Protein AF-A0A3D0N5T0-F1 (afdb_monomer_lite)

Radius of gyration: 16.28 Å; chains: 1; bounding box: 36×40×40 Å

Secondary structure (DSSP, 8-state):
-EEEEEEE--BTTHHHHHHHHHHHHHHH---SEEEEEES-SS-HHHHHHHS-GGGB-HHHHHHHHHTTTTTTT-TT-SS-HHHHHHHHHHHHHHHHTT-SSS-EEESS--HHHHHHHHHHHS--TTT---TT-TT--TT----SS--PPTT-GGGG----

Foldseek 3Di:
DAEEDPAQAQFVVSLVVLLVVLCVDLVVDDHLAYEYAYDWQDALVVVCVVDPLNRHDPVQNVQLVVCRVVCVVPGSDSHDDVVVLVVVVSNLVSNCVRPQQRQYYYPRDDQVSQVVCCVSRVHGPAWGQDPPDPQRDRNDSTRNHDPDPPPCPVVPPDPD

pLDDT: mean 90.82, std 11.99, range [37.84, 98.75]

Sequence (160 aa):
MRVKFKPIVPVRGWQDEAREMISAVMTQARPETIGLCFVAWMLAWELERIIAPEMLDPRFLQGMREAAEEMRGFRPGPFPHDLRAEVYDFYLQEIRRYDREVPVFLCTESRAMWSEFAPRLGFGPRDYPCGCGPQCPPGTRLVPQPLVPEGCDNLFAAEV

Structure (mmCIF, N/CA/C/O backbone):
data_AF-A0A3D0N5T0-F1
#
_entry.id   AF-A0A3D0N5T0-F1
#
loop_
_atom_site.group_PDB
_atom_site.id
_atom_site.type_symbol
_atom_site.label_atom_id
_atom_site.label_alt_id
_atom_site.label_comp_id
_atom_site.label_asym_id
_atom_site.label_entity_id
_atom_site.label_seq_id
_atom_site.pdbx_PDB_ins_code
_atom_site.Cartn_x
_atom_site.Cartn_y
_atom_site.Cartn_z
_atom_site.occupancy
_atom_site.B_iso_or_equiv
_atom_site.auth_seq_id
_atom_site.auth_comp_id
_atom_site.auth_asym_id
_atom_site.auth_atom_id
_atom_site.pdbx_PDB_model_num
ATOM 1 N N . MET A 1 1 ? -8.274 -7.772 17.035 1.00 86.88 1 MET A N 1
ATOM 2 C CA . MET A 1 1 ? -7.337 -8.524 16.148 1.00 86.88 1 MET A CA 1
ATOM 3 C C . MET A 1 1 ? -6.798 -7.590 15.076 1.00 86.88 1 MET A C 1
ATOM 5 O O . MET A 1 1 ? -7.564 -6.772 14.588 1.00 86.88 1 MET A O 1
ATOM 9 N N . ARG A 1 2 ? -5.528 -7.711 14.672 1.00 91.12 2 ARG A N 1
ATOM 10 C CA . ARG A 1 2 ? -4.943 -6.926 13.568 1.00 91.12 2 ARG A CA 1
ATOM 11 C C . ARG A 1 2 ? -4.609 -7.830 12.399 1.00 91.12 2 ARG A C 1
ATOM 13 O O . ARG A 1 2 ? -4.037 -8.895 12.610 1.00 91.12 2 ARG A O 1
ATOM 20 N N . VAL A 1 3 ? -4.951 -7.395 11.194 1.00 93.56 3 VAL A N 1
ATOM 21 C CA . VAL A 1 3 ? -4.753 -8.177 9.970 1.00 93.56 3 VAL A CA 1
ATOM 22 C C . VAL A 1 3 ? -3.806 -7.443 9.047 1.00 93.56 3 VAL A C 1
ATOM 24 O O . VAL A 1 3 ? -3.738 -6.214 9.041 1.00 93.56 3 VAL A O 1
ATOM 27 N N . LYS A 1 4 ? -3.061 -8.202 8.251 1.00 95.38 4 LYS A N 1
ATOM 28 C CA . LYS A 1 4 ? -2.243 -7.644 7.191 1.00 95.38 4 LYS A CA 1
ATOM 29 C C . LYS A 1 4 ? -2.307 -8.526 5.955 1.00 95.38 4 LYS A C 1
ATOM 31 O O . LYS A 1 4 ? -1.943 -9.694 6.026 1.00 95.38 4 LYS A O 1
ATOM 36 N N . PHE A 1 5 ? -2.698 -7.942 4.830 1.00 97.31 5 PHE A N 1
ATOM 37 C CA . PHE A 1 5 ? -2.548 -8.557 3.517 1.00 97.31 5 PHE A CA 1
ATOM 38 C C . PHE A 1 5 ? -1.118 -8.272 3.041 1.00 97.31 5 PHE A C 1
ATOM 40 O O . PHE A 1 5 ? -0.786 -7.142 2.671 1.00 97.31 5 PHE A O 1
ATOM 47 N N . LYS A 1 6 ? -0.230 -9.266 3.191 1.00 95.31 6 LYS A N 1
ATOM 48 C CA . LYS A 1 6 ? 1.198 -9.148 2.868 1.00 95.31 6 LYS A CA 1
ATOM 49 C C . LYS A 1 6 ? 1.825 -10.503 2.481 1.00 95.31 6 LYS A C 1
ATOM 51 O O . LYS A 1 6 ? 1.719 -11.430 3.279 1.00 95.31 6 LYS A O 1
ATOM 56 N N . PRO A 1 7 ? 2.634 -10.554 1.405 1.00 95.12 7 PRO A N 1
ATOM 57 C CA . PRO A 1 7 ? 2.664 -9.582 0.312 1.00 95.12 7 PRO A CA 1
ATOM 58 C C . PRO A 1 7 ? 1.414 -9.740 -0.564 1.00 95.12 7 PRO A C 1
ATOM 60 O O . PRO A 1 7 ? 0.960 -10.855 -0.795 1.00 95.12 7 PRO A O 1
ATOM 63 N N . ILE A 1 8 ? 0.867 -8.634 -1.059 1.00 98.12 8 ILE A N 1
ATOM 64 C CA . ILE A 1 8 ? -0.091 -8.669 -2.165 1.00 98.12 8 ILE A CA 1
ATOM 65 C C . ILE A 1 8 ? 0.726 -8.806 -3.453 1.00 98.12 8 ILE A C 1
ATOM 67 O O . ILE A 1 8 ? 1.628 -8.003 -3.698 1.00 98.12 8 ILE A O 1
ATOM 71 N N . VAL A 1 9 ? 0.429 -9.834 -4.244 1.00 97.19 9 VAL A N 1
ATOM 72 C CA . VAL A 1 9 ? 1.101 -10.134 -5.512 1.00 97.19 9 VAL A CA 1
ATOM 73 C C . VAL A 1 9 ? 0.044 -10.130 -6.617 1.00 97.19 9 VAL A C 1
ATOM 75 O O . VAL A 1 9 ? -0.976 -10.798 -6.456 1.00 97.19 9 VAL A O 1
ATOM 78 N N . PRO A 1 10 ? 0.254 -9.414 -7.735 1.00 96.94 10 PRO A N 1
ATOM 79 C CA . PRO A 1 10 ? -0.727 -9.324 -8.810 1.00 96.94 10 PRO A CA 1
ATOM 80 C C . PRO A 1 10 ? -0.646 -10.562 -9.716 1.00 96.94 10 PRO A C 1
ATOM 82 O O . PRO A 1 10 ? -0.163 -10.501 -10.847 1.00 96.94 10 PRO A O 1
ATOM 85 N N . VAL A 1 11 ? -1.064 -11.716 -9.198 1.00 97.44 11 VAL A N 1
ATOM 86 C CA . VAL A 1 11 ? -1.227 -12.942 -9.992 1.00 97.44 11 VAL A CA 1
ATOM 87 C C . VAL A 1 11 ? -2.429 -12.828 -10.933 1.00 97.44 11 VAL A C 1
ATOM 89 O O . VAL A 1 11 ? -3.257 -11.925 -10.809 1.00 97.44 11 VAL A O 1
ATOM 92 N N . ARG A 1 12 ? -2.555 -13.732 -11.904 1.00 98.06 12 ARG A N 1
ATOM 93 C CA . ARG A 1 12 ? -3.762 -13.795 -12.740 1.00 98.06 12 ARG A CA 1
ATOM 94 C C . ARG A 1 12 ? -5.002 -13.977 -11.869 1.00 98.06 12 ARG A C 1
ATOM 96 O O . ARG A 1 12 ? -5.040 -14.882 -11.048 1.00 98.06 12 ARG A O 1
ATOM 103 N N . GLY A 1 13 ? -6.018 -13.143 -12.084 1.00 97.69 13 GLY A N 1
ATOM 104 C CA . GLY A 1 13 ? -7.255 -13.206 -11.300 1.00 97.69 13 GLY A CA 1
ATOM 105 C C . GLY A 1 13 ? -7.112 -12.695 -9.863 1.00 97.69 13 GLY A C 1
ATOM 106 O O . GLY A 1 13 ? -7.990 -12.960 -9.046 1.00 97.69 13 GLY A O 1
ATOM 107 N N . TRP A 1 14 ? -6.051 -11.940 -9.544 1.00 98.06 14 TRP A N 1
ATOM 108 C CA . TRP A 1 14 ? -5.811 -11.412 -8.194 1.00 98.06 14 TRP A CA 1
ATOM 109 C C . TRP A 1 14 ? -7.003 -10.642 -7.615 1.00 98.06 14 TRP A C 1
ATOM 111 O O . TRP A 1 14 ? -7.167 -10.612 -6.400 1.00 98.06 14 TRP A O 1
ATOM 121 N N . GLN A 1 15 ? -7.843 -10.019 -8.449 1.00 98.50 15 GLN A N 1
ATOM 122 C CA . GLN A 1 15 ? -9.041 -9.319 -7.987 1.00 98.50 15 GLN A CA 1
ATOM 123 C C . GLN A 1 15 ? -10.048 -10.275 -7.341 1.00 98.50 15 GLN A C 1
ATOM 125 O O . GLN A 1 15 ? -10.656 -9.925 -6.330 1.00 98.50 15 GLN A O 1
ATOM 130 N N . ASP A 1 16 ? -10.235 -11.466 -7.911 1.00 98.44 16 ASP A N 1
ATOM 131 C CA . ASP A 1 16 ? -11.163 -12.465 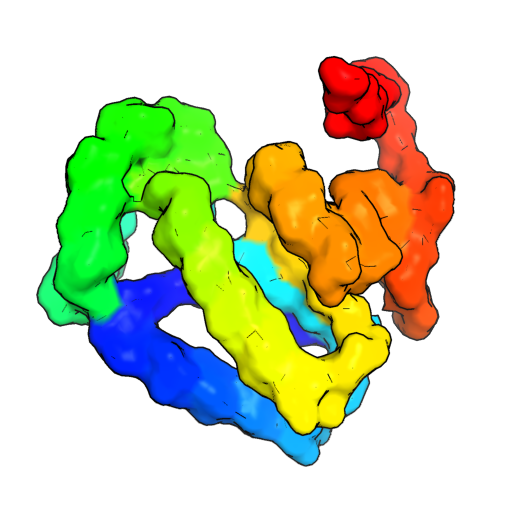-7.381 1.00 98.44 16 ASP A CA 1
ATOM 132 C C . ASP A 1 16 ? -10.603 -13.076 -6.094 1.00 98.44 16 ASP A C 1
ATOM 134 O O . ASP A 1 16 ? -11.297 -13.081 -5.077 1.00 98.44 16 ASP A O 1
ATOM 138 N N . GLU A 1 17 ? -9.313 -13.430 -6.078 1.00 97.25 17 GLU A N 1
ATOM 139 C CA . GLU A 1 17 ? -8.632 -13.881 -4.854 1.00 97.25 17 GLU A CA 1
ATOM 140 C C . GLU A 1 17 ? -8.695 -12.820 -3.744 1.00 97.25 17 GLU A C 1
ATOM 142 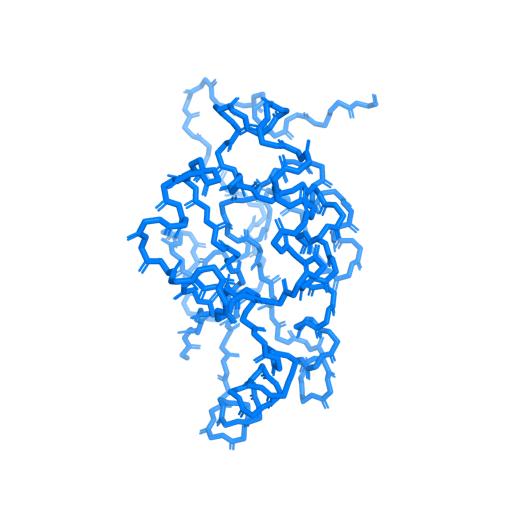O O . GLU A 1 17 ? -8.962 -13.129 -2.582 1.00 97.25 17 GLU A O 1
ATOM 147 N N . ALA A 1 18 ? -8.492 -11.545 -4.086 1.00 98.31 18 ALA A N 1
ATOM 148 C CA . ALA A 1 18 ? -8.587 -10.440 -3.142 1.00 98.31 18 ALA A CA 1
ATOM 149 C C . ALA A 1 18 ? -10.004 -10.299 -2.573 1.00 98.31 18 ALA A C 1
ATOM 151 O O . ALA A 1 18 ? -10.151 -10.166 -1.357 1.00 98.31 18 ALA A O 1
ATOM 152 N N . ARG A 1 19 ? -11.048 -10.371 -3.411 1.00 98.69 19 ARG A N 1
ATOM 153 C CA . ARG A 1 19 ? -12.448 -10.338 -2.951 1.00 98.69 19 ARG A CA 1
ATOM 154 C C . ARG A 1 19 ? -12.753 -11.486 -2.003 1.00 98.69 19 ARG A C 1
ATOM 156 O O . ARG A 1 19 ? -13.357 -11.255 -0.956 1.00 98.69 19 ARG A O 1
ATOM 163 N N . GLU A 1 20 ? -12.329 -12.698 -2.345 1.00 98.19 20 GLU A N 1
ATOM 164 C CA . GLU A 1 20 ? -12.542 -13.885 -1.519 1.00 98.19 20 GLU A CA 1
ATOM 165 C C . GLU A 1 20 ? -11.808 -13.779 -0.179 1.00 98.19 20 GLU A C 1
ATOM 167 O O . GLU A 1 20 ? -12.423 -13.954 0.875 1.00 98.19 20 GLU A O 1
ATOM 172 N N . MET A 1 21 ? -10.525 -13.407 -0.191 1.00 97.56 21 MET A N 1
ATOM 173 C CA . MET A 1 21 ? -9.732 -13.226 1.028 1.00 97.56 21 MET A CA 1
ATOM 174 C C . MET A 1 21 ? -10.301 -12.129 1.934 1.00 97.56 21 MET A C 1
ATOM 176 O O . MET A 1 21 ? -10.423 -12.328 3.145 1.00 97.56 21 MET A O 1
ATOM 180 N N . ILE A 1 22 ? -10.658 -10.970 1.370 1.00 98.38 22 ILE A N 1
ATOM 181 C CA . ILE A 1 22 ? -11.247 -9.862 2.131 1.00 98.38 22 ILE A CA 1
ATOM 182 C C . ILE A 1 22 ? -12.595 -10.293 2.706 1.00 98.38 22 ILE A C 1
ATOM 184 O O . ILE A 1 22 ? -12.823 -10.106 3.899 1.00 98.38 22 ILE A O 1
ATOM 188 N N . SER A 1 23 ? -13.459 -10.925 1.907 1.00 98.31 23 SER A N 1
ATOM 189 C CA . SER A 1 23 ? -14.743 -11.455 2.376 1.00 98.31 23 SER A CA 1
ATOM 190 C C . SER A 1 23 ? -14.560 -12.424 3.545 1.00 98.31 23 SER A C 1
ATOM 192 O O . SER A 1 23 ? -15.182 -12.252 4.595 1.00 98.31 23 SER A O 1
ATOM 194 N N . ALA A 1 24 ? -13.648 -13.391 3.426 1.00 97.19 24 ALA A N 1
ATOM 195 C CA . ALA A 1 24 ? -13.384 -14.371 4.476 1.00 97.19 24 ALA A CA 1
ATOM 196 C C . ALA A 1 24 ? -12.938 -13.709 5.791 1.00 97.19 24 ALA A C 1
ATOM 198 O O . ALA A 1 24 ? -13.465 -14.031 6.855 1.00 97.19 24 ALA A O 1
ATOM 199 N N . VAL A 1 25 ? -12.020 -12.738 5.730 1.00 97.38 25 VAL A N 1
ATOM 200 C CA . VAL A 1 25 ? -11.560 -12.007 6.922 1.00 97.38 25 VAL A CA 1
ATOM 201 C C . VAL A 1 25 ? -12.685 -11.169 7.530 1.00 97.38 25 VAL A C 1
ATOM 203 O O . VAL A 1 25 ? -12.908 -11.225 8.740 1.00 97.38 25 VAL A O 1
ATOM 206 N N . MET A 1 26 ? -13.387 -10.388 6.708 1.00 97.31 26 MET A N 1
ATOM 207 C CA . MET A 1 26 ? -14.360 -9.396 7.174 1.00 97.31 26 MET A CA 1
ATOM 208 C C . MET A 1 26 ? -15.677 -10.020 7.653 1.00 97.31 26 MET A C 1
ATOM 210 O O . MET A 1 26 ? -16.392 -9.407 8.442 1.00 97.31 26 MET A O 1
ATOM 214 N N . THR A 1 27 ? -16.004 -11.236 7.207 1.00 96.56 27 THR A N 1
ATOM 215 C 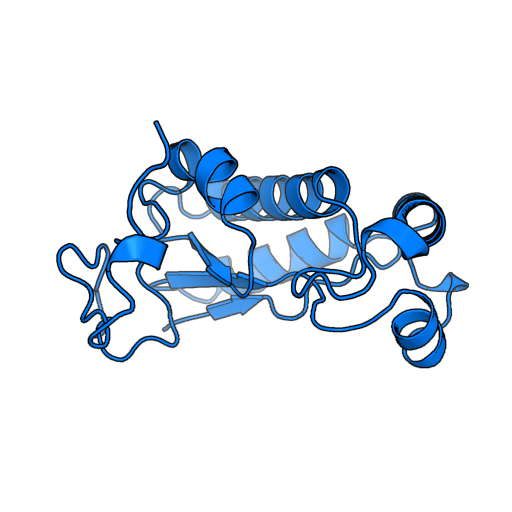CA . THR A 1 27 ? -17.200 -11.968 7.660 1.00 96.56 27 THR A CA 1
ATOM 216 C C . THR A 1 27 ? -16.955 -12.786 8.926 1.00 96.56 27 THR A C 1
ATOM 218 O O . THR A 1 27 ? -17.888 -13.002 9.698 1.00 96.56 27 THR A O 1
ATOM 221 N N . GLN A 1 28 ? -15.716 -13.219 9.172 1.00 95.50 28 GLN A N 1
ATOM 222 C CA . GLN A 1 28 ? -15.378 -14.057 10.328 1.00 95.50 28 GLN A CA 1
ATOM 223 C C . GLN A 1 28 ? -14.805 -13.268 11.505 1.00 95.50 28 GLN A C 1
ATOM 225 O O . GLN A 1 28 ? -14.809 -13.753 12.637 1.00 95.50 28 GLN A O 1
ATOM 230 N N . ALA A 1 29 ? -14.310 -12.055 11.265 1.00 93.75 29 ALA A N 1
ATOM 231 C CA . ALA A 1 29 ? -13.694 -11.248 12.299 1.00 93.75 29 ALA A CA 1
ATOM 232 C C . ALA A 1 29 ? -14.011 -9.758 12.158 1.00 93.75 29 ALA A C 1
ATOM 234 O O . ALA A 1 29 ? -14.490 -9.285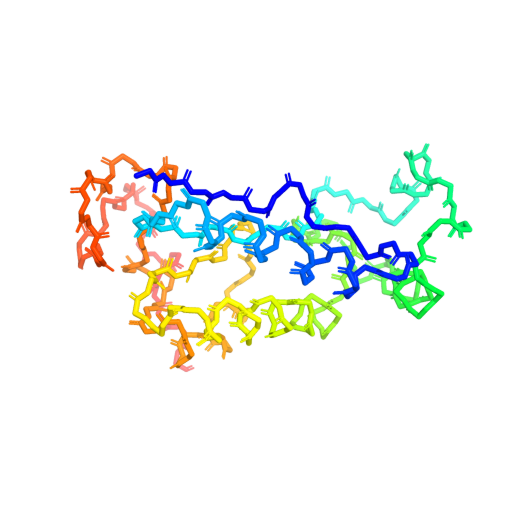 11.134 1.00 93.75 29 ALA A O 1
ATOM 235 N N . ARG A 1 30 ? -13.697 -9.001 13.214 1.00 92.75 30 ARG A N 1
ATOM 236 C CA . ARG A 1 30 ? -13.729 -7.533 13.222 1.00 92.75 30 ARG A CA 1
ATOM 237 C C . ARG A 1 30 ? -12.311 -7.008 13.445 1.00 92.75 30 ARG A C 1
ATOM 239 O O . ARG A 1 30 ? -11.883 -6.909 14.602 1.00 92.75 30 ARG A O 1
ATOM 246 N N . PRO A 1 31 ? -11.529 -6.775 12.375 1.00 94.06 31 PRO A N 1
ATOM 247 C CA . PRO A 1 31 ? -10.178 -6.255 12.512 1.00 94.06 31 PRO A CA 1
ATOM 248 C C . PRO A 1 31 ? -10.189 -4.865 13.158 1.00 94.06 31 PRO A C 1
ATOM 250 O O . PRO A 1 31 ? -10.981 -4.006 12.797 1.00 94.06 31 PRO A O 1
ATOM 253 N N . GLU A 1 32 ? -9.280 -4.633 14.100 1.00 92.44 32 GLU A N 1
ATOM 254 C CA . GLU A 1 32 ? -9.029 -3.302 14.663 1.00 92.44 32 GLU A CA 1
ATOM 255 C C . GLU A 1 32 ? -8.248 -2.425 13.691 1.00 92.44 32 GLU A C 1
ATOM 257 O O . GLU A 1 32 ? -8.425 -1.216 13.684 1.00 92.44 32 GLU A O 1
ATOM 262 N N . THR A 1 33 ? -7.361 -3.034 12.901 1.00 92.75 33 THR A N 1
ATOM 263 C CA . THR A 1 33 ? -6.601 -2.387 11.832 1.00 92.75 33 THR A CA 1
ATOM 264 C C . THR A 1 33 ? -6.308 -3.400 10.730 1.00 92.75 33 THR A C 1
ATOM 266 O O . THR A 1 33 ? -6.153 -4.602 10.994 1.00 92.75 33 THR A O 1
ATOM 269 N N . ILE A 1 34 ? -6.212 -2.909 9.495 1.00 95.75 34 ILE A N 1
ATOM 270 C CA . ILE A 1 34 ? -5.834 -3.694 8.320 1.00 95.75 34 ILE A CA 1
ATOM 271 C C . ILE A 1 34 ? -4.617 -3.046 7.662 1.00 95.75 34 ILE A C 1
ATOM 273 O O . ILE A 1 34 ? -4.640 -1.882 7.276 1.00 95.75 34 ILE A O 1
ATOM 277 N N . GLY A 1 35 ? -3.532 -3.800 7.529 1.00 96.00 35 GLY A N 1
ATOM 278 C CA . GLY A 1 35 ? -2.362 -3.370 6.771 1.00 96.00 35 GLY A CA 1
ATOM 279 C C . GLY A 1 35 ? -2.384 -3.904 5.346 1.00 96.00 35 GLY A C 1
ATOM 280 O O . GLY A 1 35 ? -2.609 -5.096 5.144 1.00 96.00 35 GLY A O 1
ATOM 281 N N . LEU A 1 36 ? -2.068 -3.054 4.377 1.00 97.81 36 LEU A N 1
ATOM 282 C CA . LEU A 1 36 ? -1.843 -3.446 2.988 1.00 97.81 36 LEU A CA 1
ATOM 283 C C . LEU A 1 36 ? -0.356 -3.320 2.664 1.00 97.81 36 LEU A C 1
ATOM 285 O O . LEU A 1 36 ? 0.277 -2.312 2.972 1.00 97.81 36 LEU A O 1
ATOM 289 N N . CYS A 1 37 ? 0.231 -4.354 2.075 1.00 97.38 37 CYS A N 1
ATOM 290 C CA . CYS A 1 37 ? 1.626 -4.340 1.650 1.00 97.38 37 CYS A CA 1
ATOM 291 C C . CYS A 1 37 ? 1.721 -5.020 0.296 1.00 97.38 37 CYS A C 1
ATOM 293 O O . CYS A 1 37 ? 1.626 -6.246 0.226 1.00 97.38 37 CYS A O 1
ATOM 295 N N . PHE A 1 38 ? 1.932 -4.239 -0.756 1.00 98.06 38 PHE A N 1
ATOM 296 C CA . PHE A 1 38 ? 2.287 -4.806 -2.040 1.00 98.06 38 PHE A CA 1
ATOM 297 C C . PHE A 1 38 ? 3.671 -5.453 -1.959 1.00 98.06 38 PHE A C 1
ATOM 299 O O . PHE A 1 38 ? 4.451 -5.175 -1.038 1.00 98.06 38 PHE A O 1
ATOM 306 N N . VAL A 1 39 ? 3.941 -6.390 -2.862 1.00 97.38 39 VAL A N 1
ATOM 307 C CA . VAL A 1 39 ? 5.268 -6.991 -2.991 1.00 97.38 39 VAL A CA 1
ATOM 308 C C . VAL A 1 39 ? 6.321 -5.889 -3.156 1.00 97.38 39 VAL A C 1
ATOM 310 O O . VAL A 1 39 ? 6.148 -4.967 -3.948 1.00 97.38 39 VAL A O 1
ATOM 313 N N . ALA A 1 40 ? 7.371 -5.966 -2.339 1.00 96.75 40 ALA A N 1
ATOM 314 C CA . ALA A 1 40 ? 8.358 -4.908 -2.150 1.00 96.75 40 ALA A CA 1
ATOM 315 C C . ALA A 1 40 ? 9.766 -5.500 -1.945 1.00 96.75 40 ALA A C 1
ATOM 317 O O . ALA A 1 40 ? 9.896 -6.699 -1.680 1.00 96.75 40 ALA A O 1
ATOM 318 N N . TRP A 1 41 ? 10.795 -4.645 -1.955 1.00 95.19 41 TRP A N 1
ATOM 319 C CA . TRP A 1 41 ? 12.200 -4.976 -1.651 1.00 95.19 41 TRP A CA 1
ATOM 320 C C . TRP A 1 41 ? 12.892 -5.928 -2.626 1.00 95.19 41 TRP A C 1
ATOM 322 O O . TRP A 1 41 ? 13.765 -6.694 -2.221 1.00 95.19 41 TRP A O 1
ATOM 332 N N . MET A 1 42 ? 12.527 -5.875 -3.899 1.00 95.81 42 MET A N 1
ATOM 333 C CA . MET A 1 42 ? 13.187 -6.681 -4.918 1.00 95.81 42 MET A CA 1
ATOM 334 C C . MET A 1 42 ? 13.154 -5.998 -6.279 1.00 95.81 42 MET A C 1
ATOM 336 O O . MET A 1 42 ? 12.352 -5.097 -6.526 1.00 95.81 42 MET A O 1
ATOM 340 N N . LEU A 1 43 ? 14.041 -6.441 -7.157 1.00 97.38 43 LEU A N 1
ATOM 341 C CA . LEU A 1 43 ? 14.090 -6.085 -8.565 1.00 97.38 43 LEU A CA 1
ATOM 342 C C . LEU A 1 43 ? 13.134 -6.972 -9.372 1.00 97.38 43 LEU A C 1
ATOM 344 O O . LEU A 1 43 ? 12.792 -8.083 -8.965 1.00 97.38 43 LEU A O 1
ATOM 348 N N . ALA A 1 44 ? 12.744 -6.508 -10.561 1.00 97.25 44 ALA A N 1
ATOM 349 C CA . ALA A 1 44 ? 11.851 -7.250 -11.455 1.00 97.25 44 ALA A CA 1
ATOM 350 C C . ALA A 1 44 ? 12.353 -8.681 -11.739 1.00 97.25 44 ALA A C 1
ATOM 352 O O . ALA A 1 44 ? 11.610 -9.649 -11.596 1.00 97.25 44 ALA A O 1
ATOM 353 N N . TRP A 1 45 ? 13.646 -8.829 -12.052 1.00 96.81 45 TRP A N 1
ATOM 354 C CA . TRP A 1 45 ? 14.247 -10.137 -12.334 1.00 96.81 45 TRP A CA 1
ATOM 355 C C . TRP A 1 45 ? 14.288 -11.060 -11.108 1.00 96.81 45 TRP A C 1
ATOM 357 O O . TRP A 1 45 ? 14.278 -12.279 -11.267 1.00 96.81 45 TRP A O 1
ATOM 367 N N . GLU A 1 46 ? 14.345 -10.510 -9.891 1.00 97.69 46 GLU A N 1
ATOM 368 C CA . GLU A 1 46 ? 14.297 -11.309 -8.662 1.00 97.69 46 GLU A CA 1
ATOM 369 C C . GLU A 1 46 ? 12.900 -11.895 -8.478 1.00 97.69 46 GLU A C 1
ATOM 371 O O . GLU A 1 46 ? 12.778 -13.089 -8.203 1.00 97.69 46 GLU A O 1
ATOM 376 N N . LEU A 1 47 ? 11.851 -11.096 -8.713 1.00 97.25 47 LEU A N 1
ATOM 377 C CA . LEU A 1 47 ? 10.475 -11.585 -8.651 1.00 97.25 47 LEU A CA 1
ATOM 378 C C . LEU A 1 47 ? 10.227 -12.696 -9.679 1.00 97.25 47 LEU A C 1
ATOM 380 O O . LEU A 1 47 ? 9.672 -13.729 -9.316 1.00 97.25 47 LEU A O 1
ATOM 384 N N . GLU A 1 48 ? 10.698 -12.538 -10.920 1.00 96.69 48 GLU A N 1
ATOM 385 C CA . GLU A 1 48 ? 10.557 -13.553 -11.983 1.00 96.69 48 GLU A CA 1
ATOM 386 C C . GLU A 1 48 ? 11.310 -14.866 -11.698 1.00 96.69 48 GLU A C 1
ATOM 388 O O . GLU A 1 48 ? 11.014 -15.900 -12.296 1.00 96.69 48 GLU A O 1
ATOM 393 N N . ARG A 1 49 ? 12.277 -14.860 -10.770 1.00 97.31 49 ARG A N 1
ATOM 394 C CA . ARG A 1 49 ? 12.940 -16.084 -10.287 1.00 97.31 49 ARG A CA 1
ATOM 395 C C . ARG A 1 49 ? 12.186 -16.770 -9.152 1.00 97.31 49 ARG A C 1
ATOM 397 O O . ARG A 1 49 ? 12.425 -17.951 -8.912 1.00 97.31 49 ARG A O 1
ATOM 404 N N . ILE A 1 50 ? 11.341 -16.034 -8.434 1.00 96.81 50 ILE A N 1
ATOM 405 C CA . ILE A 1 50 ? 10.543 -16.541 -7.310 1.00 96.81 50 ILE A CA 1
ATOM 406 C C . ILE A 1 50 ? 9.186 -17.037 -7.813 1.00 96.81 50 ILE A C 1
ATOM 408 O O . ILE A 1 50 ? 8.709 -18.081 -7.376 1.00 96.81 50 ILE A O 1
ATOM 412 N N . ILE A 1 51 ? 8.569 -16.289 -8.728 1.00 95.38 51 ILE A N 1
ATOM 413 C CA . ILE A 1 51 ? 7.246 -16.561 -9.283 1.00 95.38 51 ILE A CA 1
ATOM 414 C C . ILE A 1 51 ? 7.387 -16.713 -10.789 1.00 95.38 51 ILE A C 1
ATOM 416 O O . ILE A 1 51 ? 7.893 -15.815 -11.462 1.00 95.38 51 ILE A O 1
ATOM 420 N N . ALA A 1 52 ? 6.907 -17.842 -11.310 1.00 96.88 52 ALA A N 1
ATOM 421 C CA . ALA A 1 52 ? 6.886 -18.096 -12.742 1.00 96.88 52 ALA A CA 1
ATOM 422 C C . ALA A 1 52 ? 6.141 -16.946 -13.457 1.00 96.88 52 ALA A C 1
ATOM 424 O O . ALA A 1 52 ? 5.006 -16.646 -13.066 1.00 96.88 52 ALA A O 1
ATOM 425 N N . PRO A 1 53 ? 6.741 -16.269 -14.456 1.00 97.25 53 PRO A N 1
ATOM 426 C CA . PRO A 1 53 ? 6.150 -15.076 -15.066 1.00 97.25 53 PRO A CA 1
ATOM 427 C C . PRO A 1 53 ? 4.723 -15.289 -15.584 1.00 97.25 53 PRO A C 1
ATOM 429 O O . PRO A 1 53 ? 3.890 -14.391 -15.512 1.00 97.25 53 PRO A O 1
ATOM 432 N N . GLU A 1 54 ? 4.408 -16.491 -16.062 1.00 96.75 54 GLU A N 1
ATOM 433 C CA . GLU A 1 54 ? 3.082 -16.872 -16.531 1.00 96.75 54 GLU A CA 1
ATOM 434 C C . GLU A 1 54 ? 2.004 -16.863 -15.442 1.00 96.75 54 GLU A C 1
ATOM 436 O O . GLU A 1 54 ? 0.832 -16.797 -15.796 1.00 96.75 54 GLU A O 1
ATOM 441 N N . MET A 1 55 ? 2.361 -16.886 -14.156 1.00 97.75 55 MET A N 1
ATOM 442 C CA . MET A 1 55 ? 1.414 -16.772 -13.040 1.00 97.75 55 MET A CA 1
ATOM 443 C C . MET A 1 55 ? 1.020 -15.322 -12.750 1.00 97.75 55 MET A C 1
ATOM 445 O O . MET A 1 55 ? -0.040 -15.085 -12.172 1.00 97.75 55 MET A O 1
ATOM 449 N N . LEU A 1 56 ? 1.852 -14.352 -13.137 1.00 98.31 56 LEU A N 1
ATOM 450 C CA . LEU A 1 56 ? 1.566 -12.934 -12.942 1.00 98.31 56 LEU A CA 1
ATOM 451 C C . LEU A 1 56 ? 0.509 -12.449 -13.940 1.00 98.31 56 LEU A C 1
ATOM 453 O O . LEU A 1 56 ? 0.408 -12.940 -15.070 1.00 98.31 56 LEU A O 1
ATOM 457 N N . ASP A 1 57 ? -0.286 -11.465 -13.523 1.00 98.50 57 ASP A N 1
ATOM 458 C CA . ASP A 1 57 ? -1.179 -10.758 -14.432 1.00 98.50 57 ASP A CA 1
ATOM 459 C C . ASP A 1 57 ? -0.348 -10.126 -15.571 1.00 98.50 57 ASP A C 1
ATOM 461 O O . ASP A 1 57 ? 0.640 -9.435 -15.292 1.00 98.50 57 ASP A O 1
ATOM 465 N N . PRO A 1 58 ? -0.702 -10.346 -16.855 1.00 98.31 58 PRO A N 1
ATOM 466 C CA . PRO A 1 58 ? 0.113 -9.899 -17.983 1.00 98.31 58 PRO A CA 1
ATOM 467 C C . PRO A 1 58 ? 0.415 -8.404 -17.989 1.00 98.31 58 PRO A C 1
ATOM 469 O O . PRO A 1 58 ? 1.523 -8.014 -18.352 1.00 98.31 58 PRO A O 1
ATOM 472 N N . ARG A 1 59 ? -0.546 -7.568 -17.579 1.00 98.19 59 ARG A N 1
ATOM 473 C CA . ARG A 1 59 ? -0.371 -6.114 -17.569 1.00 98.19 59 ARG A CA 1
ATOM 474 C C . ARG A 1 59 ? 0.590 -5.700 -16.461 1.00 98.19 59 ARG A C 1
ATOM 476 O O . ARG A 1 59 ? 1.439 -4.840 -16.678 1.00 98.19 59 ARG A O 1
ATOM 483 N N . PHE A 1 60 ? 0.498 -6.343 -15.299 1.00 98.56 60 PHE A N 1
ATOM 484 C CA . PHE A 1 60 ? 1.438 -6.112 -14.206 1.00 98.56 60 PHE A CA 1
ATOM 485 C C . PHE A 1 60 ? 2.846 -6.600 -14.550 1.00 98.56 60 PHE A C 1
ATOM 487 O O . PHE A 1 60 ? 3.807 -5.872 -14.315 1.00 98.56 60 PHE A O 1
ATOM 494 N N . LEU A 1 61 ? 2.981 -7.786 -15.153 1.00 98.56 61 LEU A N 1
ATOM 495 C CA . LEU A 1 61 ? 4.270 -8.297 -15.624 1.00 98.56 61 LEU A CA 1
ATOM 496 C C . LEU A 1 61 ? 4.911 -7.343 -16.640 1.00 98.56 61 LEU A C 1
ATOM 498 O O . LEU A 1 61 ? 6.099 -7.043 -16.538 1.00 98.56 61 LEU A O 1
ATOM 502 N N . GLN A 1 62 ? 4.125 -6.860 -17.605 1.00 98.50 62 GLN A N 1
ATOM 503 C CA . GLN A 1 62 ? 4.590 -5.898 -18.598 1.00 98.50 62 GLN A CA 1
ATOM 504 C C . GLN A 1 62 ? 5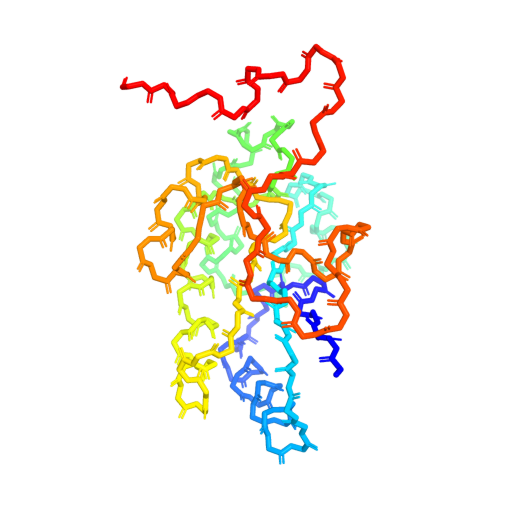.054 -4.595 -17.936 1.00 98.50 62 GLN A C 1
ATOM 506 O O . GLN A 1 62 ? 6.208 -4.213 -18.116 1.00 98.50 62 GLN A O 1
ATOM 511 N N . GLY A 1 63 ? 4.210 -3.956 -17.120 1.00 98.50 63 GLY A N 1
ATOM 512 C CA . GLY A 1 63 ? 4.560 -2.683 -16.485 1.00 98.50 63 GLY A CA 1
ATOM 513 C C . GLY A 1 63 ? 5.733 -2.792 -15.504 1.00 98.50 63 GLY A C 1
ATOM 514 O O . GLY A 1 63 ? 6.545 -1.877 -15.410 1.00 98.50 63 GLY A O 1
ATOM 515 N N . MET A 1 64 ? 5.889 -3.931 -14.823 1.00 98.25 64 MET A N 1
ATOM 516 C CA . MET A 1 64 ? 7.075 -4.211 -14.007 1.00 98.25 64 MET A CA 1
ATOM 517 C C . MET A 1 64 ? 8.354 -4.260 -14.849 1.00 98.25 64 MET A C 1
ATOM 519 O O . MET A 1 64 ? 9.374 -3.702 -14.452 1.00 98.25 64 MET A O 1
ATOM 523 N N . ARG A 1 65 ? 8.317 -4.938 -16.003 1.00 98.25 65 ARG A N 1
ATOM 524 C CA . ARG A 1 65 ? 9.474 -5.045 -16.903 1.00 98.25 65 ARG A CA 1
ATOM 525 C C . ARG A 1 65 ? 9.822 -3.705 -17.544 1.00 98.25 65 ARG A C 1
ATOM 527 O O . ARG A 1 65 ? 11.000 -3.375 -17.630 1.00 98.25 65 ARG A O 1
ATOM 534 N N . GLU A 1 66 ? 8.820 -2.932 -17.953 1.00 98.56 66 GLU A N 1
ATOM 535 C CA . GLU A 1 66 ? 9.003 -1.593 -18.525 1.00 98.56 66 GLU A CA 1
ATOM 536 C C . GLU A 1 66 ? 9.617 -0.616 -17.510 1.00 98.56 66 GLU A C 1
ATOM 538 O O . GLU A 1 66 ? 10.520 0.142 -17.857 1.00 98.56 66 GLU A O 1
ATOM 543 N N . ALA A 1 67 ? 9.204 -0.689 -16.241 1.00 98.06 67 ALA A N 1
ATOM 544 C CA . ALA A 1 67 ? 9.717 0.160 -15.166 1.00 98.06 67 ALA A CA 1
ATOM 545 C C . ALA A 1 67 ? 10.980 -0.392 -14.470 1.00 98.06 67 ALA A C 1
ATOM 547 O O . ALA A 1 67 ? 11.430 0.176 -13.474 1.00 98.06 67 ALA A O 1
ATOM 548 N N . ALA A 1 68 ? 11.568 -1.497 -14.945 1.00 97.88 68 ALA A N 1
ATOM 549 C CA . ALA A 1 68 ? 12.595 -2.232 -14.199 1.00 97.88 68 ALA A CA 1
ATOM 550 C C . ALA A 1 68 ? 13.835 -1.389 -13.844 1.00 97.88 68 ALA A C 1
ATOM 552 O O . ALA A 1 68 ? 14.400 -1.558 -12.761 1.00 97.88 68 ALA A O 1
ATOM 553 N N . GLU A 1 69 ? 14.257 -0.486 -14.736 1.00 97.31 69 GLU A N 1
ATOM 554 C CA . GLU A 1 69 ? 15.389 0.408 -14.467 1.00 97.31 69 GLU A CA 1
ATOM 555 C C . GLU A 1 69 ? 15.010 1.537 -13.503 1.00 97.31 69 GLU A C 1
ATOM 557 O O . GLU A 1 69 ? 15.750 1.798 -12.557 1.00 97.31 69 GLU A O 1
ATOM 562 N N . GLU A 1 70 ? 13.841 2.156 -13.692 1.00 96.25 70 GLU A N 1
ATOM 563 C CA . GLU A 1 70 ? 13.314 3.209 -12.811 1.00 96.25 70 GLU A CA 1
ATOM 564 C C . GLU A 1 70 ? 13.164 2.710 -11.367 1.00 96.25 70 GLU A C 1
ATOM 566 O O . GLU A 1 70 ? 13.469 3.418 -10.409 1.00 96.25 70 GLU A O 1
ATOM 571 N N . MET A 1 71 ? 12.731 1.459 -11.202 1.00 97.12 71 MET A N 1
ATOM 572 C CA . MET A 1 71 ? 12.490 0.846 -9.897 1.00 97.12 71 MET A CA 1
ATOM 573 C C . MET A 1 71 ? 13.765 0.341 -9.211 1.00 97.12 71 MET A C 1
ATOM 575 O O . MET A 1 71 ? 13.711 -0.127 -8.068 1.00 97.12 71 MET A O 1
ATOM 579 N N . ARG A 1 72 ? 14.937 0.432 -9.851 1.00 94.75 72 ARG A N 1
ATOM 580 C CA . ARG A 1 72 ? 16.190 -0.042 -9.256 1.00 94.75 72 ARG A CA 1
ATOM 581 C C . ARG A 1 72 ? 16.547 0.779 -8.014 1.00 94.75 72 ARG A C 1
ATOM 583 O O . ARG A 1 72 ? 16.712 1.991 -8.063 1.00 94.75 72 ARG A O 1
ATOM 590 N N . GLY A 1 73 ? 16.710 0.098 -6.879 1.00 91.81 73 GLY A N 1
ATOM 591 C CA . GLY A 1 73 ? 17.019 0.739 -5.594 1.00 91.81 73 GLY A CA 1
ATOM 592 C C . GLY A 1 73 ? 15.821 1.427 -4.926 1.00 91.81 73 GLY A C 1
ATOM 593 O O . GLY A 1 73 ? 15.934 1.881 -3.785 1.00 91.81 73 GLY A O 1
ATOM 594 N N . PHE A 1 74 ? 14.658 1.452 -5.580 1.00 95.12 74 PHE A N 1
ATOM 595 C CA . PHE A 1 74 ? 13.427 1.966 -5.002 1.00 95.12 74 PHE A CA 1
ATOM 596 C C . PHE A 1 74 ? 12.777 0.901 -4.112 1.00 95.12 74 PHE A C 1
ATOM 598 O O . PHE A 1 74 ? 12.308 -0.133 -4.579 1.00 95.12 74 PHE A O 1
ATOM 605 N N . ARG A 1 75 ? 12.757 1.136 -2.793 1.00 93.75 75 ARG A N 1
ATOM 606 C CA . ARG A 1 75 ? 12.339 0.124 -1.801 1.00 93.75 75 ARG A CA 1
ATOM 607 C C . ARG A 1 75 ? 10.919 -0.444 -2.003 1.00 93.75 75 ARG A C 1
ATOM 609 O O . ARG A 1 75 ? 10.777 -1.645 -1.779 1.00 93.75 75 ARG A O 1
ATOM 616 N N . PRO A 1 76 ? 9.897 0.347 -2.391 1.00 96.12 76 PRO A N 1
ATOM 617 C CA . PRO A 1 76 ? 8.563 -0.180 -2.706 1.00 96.12 76 PRO A CA 1
ATOM 618 C C . PRO A 1 76 ? 8.464 -0.934 -4.046 1.00 96.12 76 PRO A C 1
ATOM 620 O O . PRO A 1 76 ? 7.400 -1.462 -4.354 1.00 96.12 76 PRO A O 1
ATOM 623 N N . GLY A 1 77 ? 9.531 -0.971 -4.856 1.00 95.56 77 GLY A N 1
ATOM 624 C CA . GLY A 1 77 ? 9.580 -1.737 -6.106 1.00 95.56 77 GLY A CA 1
ATOM 625 C C . GLY A 1 77 ? 9.425 -3.250 -5.877 1.00 95.56 77 GLY A C 1
ATOM 626 O O . GLY A 1 77 ? 9.645 -3.725 -4.761 1.00 95.56 77 GLY A O 1
ATOM 627 N N . PRO A 1 78 ? 9.057 -4.025 -6.915 1.00 97.44 78 PRO A N 1
ATOM 628 C CA . PRO A 1 78 ? 9.500 -3.801 -8.296 1.00 97.44 78 PRO A CA 1
ATOM 629 C C . PRO A 1 78 ? 8.485 -3.109 -9.212 1.00 97.44 78 PRO A C 1
ATOM 631 O O . PRO A 1 78 ? 8.782 -2.899 -10.383 1.00 97.44 78 PRO A O 1
ATOM 634 N N . PHE A 1 79 ? 7.293 -2.779 -8.719 1.00 98.31 79 PHE A N 1
ATOM 635 C CA . PHE A 1 79 ? 6.235 -2.210 -9.553 1.00 98.31 79 PHE A CA 1
ATOM 636 C C . PHE A 1 79 ? 6.208 -0.675 -9.491 1.00 98.31 79 PHE A C 1
ATOM 638 O O . PHE A 1 79 ? 6.405 -0.103 -8.409 1.00 98.31 79 PHE A O 1
ATOM 645 N N . PRO A 1 80 ? 5.908 -0.000 -10.617 1.00 98.12 80 PRO A N 1
ATOM 646 C CA . PRO A 1 80 ? 5.752 1.448 -10.656 1.00 98.12 80 PRO A CA 1
ATOM 647 C C . PRO A 1 80 ? 4.542 1.907 -9.835 1.00 98.12 80 PRO A C 1
ATOM 649 O O . PRO A 1 80 ? 3.663 1.121 -9.474 1.00 98.12 80 PRO A O 1
ATOM 652 N N . HIS A 1 81 ? 4.516 3.204 -9.529 1.00 98.25 81 HIS A N 1
ATOM 653 C CA . HIS A 1 81 ? 3.516 3.835 -8.661 1.00 98.25 81 HIS A CA 1
ATOM 654 C C . HIS A 1 81 ? 2.074 3.518 -9.046 1.00 98.25 81 HIS A C 1
ATOM 656 O O . HIS A 1 81 ? 1.335 3.021 -8.202 1.00 98.25 81 HIS A O 1
ATOM 662 N N . ASP A 1 82 ? 1.703 3.716 -10.307 1.00 98.44 82 ASP A N 1
ATOM 663 C CA . ASP A 1 82 ? 0.309 3.591 -10.743 1.00 98.44 82 ASP A CA 1
ATOM 664 C C . ASP A 1 82 ? -0.239 2.169 -10.572 1.00 98.44 82 ASP A C 1
ATOM 666 O O . ASP A 1 82 ? -1.377 1.980 -10.144 1.00 98.44 82 ASP A O 1
ATOM 670 N N . LEU A 1 83 ? 0.591 1.149 -10.818 1.00 98.62 83 LEU A N 1
ATOM 671 C CA . LEU A 1 83 ? 0.193 -0.247 -10.617 1.00 98.62 83 LEU A CA 1
ATOM 672 C C . LEU A 1 83 ? 0.009 -0.580 -9.134 1.00 98.62 83 LEU A C 1
ATOM 674 O O . LEU A 1 83 ? -0.910 -1.314 -8.773 1.00 98.62 83 LEU A O 1
ATOM 678 N N . ARG A 1 84 ? 0.858 -0.027 -8.261 1.00 98.50 84 ARG A N 1
ATOM 679 C CA . ARG A 1 84 ? 0.706 -0.175 -6.806 1.00 98.50 84 ARG A CA 1
ATOM 680 C C . ARG A 1 84 ? -0.557 0.532 -6.317 1.00 98.50 84 ARG A C 1
ATOM 682 O O . ARG A 1 84 ? -1.322 -0.055 -5.552 1.00 98.50 84 ARG A O 1
ATOM 689 N N . ALA A 1 85 ? -0.798 1.754 -6.794 1.00 98.69 85 ALA A N 1
ATOM 690 C CA . ALA A 1 85 ? -1.975 2.549 -6.459 1.00 98.69 85 ALA A CA 1
ATOM 691 C C . ALA A 1 85 ? -3.267 1.823 -6.847 1.00 98.69 85 ALA A C 1
ATOM 693 O O . ALA A 1 85 ? -4.178 1.729 -6.030 1.00 98.69 85 ALA A O 1
ATOM 694 N N . GLU A 1 86 ? -3.336 1.233 -8.040 1.00 98.50 86 GLU A N 1
ATOM 695 C CA . GLU A 1 86 ? -4.513 0.476 -8.473 1.00 98.50 86 GLU A CA 1
ATOM 696 C C . GLU A 1 86 ? -4.854 -0.674 -7.518 1.00 98.50 86 GLU A C 1
ATOM 698 O O . GLU A 1 86 ? -6.011 -0.851 -7.131 1.00 98.50 86 GLU A O 1
ATOM 703 N N . VAL A 1 87 ? -3.847 -1.443 -7.097 1.00 98.69 87 VAL A N 1
ATOM 704 C CA . VAL A 1 87 ? -4.058 -2.564 -6.174 1.00 98.69 87 VAL A CA 1
ATOM 705 C C . VAL A 1 87 ? -4.539 -2.062 -4.817 1.00 98.69 87 VAL A C 1
ATOM 707 O O . VAL A 1 87 ? -5.488 -2.614 -4.259 1.00 98.69 87 VAL A O 1
ATOM 710 N N . TYR A 1 88 ? -3.931 -1.002 -4.284 1.00 98.69 88 TYR A N 1
ATOM 711 C CA . TYR A 1 88 ? -4.377 -0.425 -3.017 1.00 98.69 88 TYR A CA 1
ATOM 712 C C . TYR A 1 88 ? -5.786 0.151 -3.095 1.00 98.69 88 TYR A C 1
ATOM 714 O O . TYR A 1 88 ? -6.558 -0.038 -2.155 1.00 98.69 88 TYR A O 1
ATOM 722 N N . ASP A 1 89 ? -6.135 0.815 -4.194 1.00 98.62 89 ASP A N 1
ATOM 723 C CA . ASP A 1 89 ? -7.475 1.348 -4.406 1.00 98.62 89 ASP A CA 1
ATOM 724 C C . ASP A 1 89 ? -8.509 0.221 -4.461 1.00 98.62 89 ASP A C 1
ATOM 726 O O . ASP A 1 89 ? -9.500 0.268 -3.734 1.00 98.62 89 ASP A O 1
ATOM 730 N N . PHE A 1 90 ? -8.229 -0.851 -5.207 1.00 98.75 90 PHE A N 1
ATOM 731 C CA . PHE A 1 90 ? -9.094 -2.026 -5.259 1.00 98.75 90 PHE A CA 1
ATOM 732 C C . PHE A 1 90 ? -9.310 -2.645 -3.872 1.00 98.75 90 PHE A C 1
ATOM 734 O O . PHE A 1 90 ? -10.448 -2.822 -3.435 1.00 98.75 90 PHE A O 1
ATOM 741 N N . TYR A 1 91 ? -8.226 -2.939 -3.144 1.00 98.75 91 TYR A N 1
ATOM 742 C CA . TYR A 1 91 ? -8.315 -3.523 -1.802 1.00 98.75 91 TYR A CA 1
ATOM 743 C C . TYR A 1 91 ? -9.082 -2.615 -0.843 1.00 98.75 91 TYR A C 1
ATOM 745 O O . TYR A 1 91 ? -9.923 -3.092 -0.079 1.00 98.75 91 TYR A O 1
ATOM 753 N N . LEU A 1 92 ? -8.814 -1.308 -0.878 1.00 98.50 92 LEU A N 1
ATOM 754 C CA . LEU A 1 92 ? -9.504 -0.346 -0.032 1.00 98.50 92 LEU A CA 1
ATOM 755 C C . LEU A 1 92 ? -11.000 -0.316 -0.352 1.00 98.50 92 LEU A C 1
ATOM 757 O O . LEU A 1 92 ? -11.808 -0.400 0.569 1.00 98.50 92 LEU A O 1
ATOM 761 N N . GLN A 1 93 ? -11.383 -0.257 -1.628 1.00 98.56 93 GLN A N 1
ATOM 762 C CA . GLN A 1 93 ? -12.787 -0.288 -2.034 1.00 98.56 93 GLN A CA 1
ATOM 763 C C . GLN A 1 93 ? -13.493 -1.562 -1.561 1.00 98.56 93 GLN A C 1
ATOM 765 O O . GLN A 1 93 ? -14.583 -1.470 -0.995 1.00 98.56 93 GLN A O 1
ATOM 770 N N . GLU A 1 94 ? -12.879 -2.736 -1.733 1.00 98.62 94 GLU A N 1
ATOM 771 C CA . GLU A 1 94 ? -13.461 -4.008 -1.290 1.00 98.62 94 GLU A CA 1
ATOM 772 C C . GLU A 1 94 ? -13.587 -4.082 0.242 1.00 98.62 94 GLU A C 1
ATOM 774 O O . GLU A 1 94 ? -14.642 -4.461 0.744 1.00 98.62 94 GLU A O 1
ATOM 779 N N . ILE A 1 95 ? -12.585 -3.632 1.009 1.00 98.50 95 ILE A N 1
ATOM 780 C CA . ILE A 1 95 ? -12.668 -3.548 2.482 1.00 98.50 95 ILE A CA 1
ATOM 781 C C . ILE A 1 95 ? -13.819 -2.628 2.912 1.00 98.50 95 ILE A C 1
ATOM 783 O O . ILE A 1 95 ? -14.603 -2.971 3.803 1.00 98.50 95 ILE A O 1
ATOM 787 N N . ARG A 1 96 ? -13.956 -1.466 2.261 1.00 97.88 96 ARG A N 1
ATOM 788 C CA . ARG A 1 96 ? -14.963 -0.444 2.593 1.00 97.88 96 ARG A CA 1
ATOM 789 C C . ARG A 1 96 ? -16.401 -0.877 2.302 1.00 97.88 96 ARG A C 1
ATOM 791 O O . ARG A 1 96 ? -17.324 -0.235 2.805 1.00 97.88 96 ARG A O 1
ATOM 798 N N . ARG A 1 97 ? -16.610 -1.968 1.555 1.00 97.88 97 ARG A N 1
ATOM 799 C CA . ARG A 1 97 ? -17.929 -2.612 1.420 1.00 97.88 97 ARG A CA 1
ATOM 800 C C . ARG A 1 97 ? -18.399 -3.267 2.719 1.00 97.88 97 ARG A C 1
ATOM 802 O O . ARG A 1 97 ? -19.604 -3.333 2.937 1.00 97.88 97 ARG A O 1
ATOM 809 N N . TYR A 1 98 ? -17.474 -3.711 3.571 1.00 97.88 98 TYR A N 1
ATOM 810 C CA . TYR A 1 98 ? -17.779 -4.385 4.837 1.00 97.88 98 TYR A CA 1
ATOM 811 C C . TYR A 1 98 ? -17.671 -3.446 6.037 1.00 97.88 98 TYR A C 1
ATOM 813 O O . TYR A 1 98 ? -18.548 -3.443 6.897 1.00 97.88 98 TYR A O 1
ATOM 821 N N . ASP A 1 99 ? -16.606 -2.643 6.096 1.00 96.62 99 ASP A N 1
ATOM 822 C CA . ASP A 1 99 ? -16.372 -1.710 7.196 1.00 96.62 99 ASP A CA 1
ATOM 823 C C . ASP A 1 99 ? -15.739 -0.409 6.677 1.00 96.62 99 ASP A C 1
ATOM 825 O O . ASP A 1 99 ? -14.606 -0.369 6.179 1.00 96.62 99 ASP A O 1
ATOM 829 N N . ARG A 1 100 ? -16.499 0.685 6.788 1.00 95.38 100 ARG A N 1
ATOM 830 C CA . ARG A 1 100 ? -16.069 2.020 6.353 1.00 95.38 100 ARG A CA 1
ATOM 831 C C . ARG A 1 100 ? -15.095 2.684 7.322 1.00 95.38 100 ARG A C 1
ATOM 833 O O . ARG A 1 100 ? -14.360 3.574 6.908 1.00 95.38 100 ARG A O 1
ATOM 840 N N . GLU A 1 101 ? -15.077 2.248 8.575 1.00 92.88 101 GLU A N 1
ATOM 841 C CA . GLU A 1 101 ? -14.375 2.902 9.678 1.00 92.88 101 GLU A CA 1
ATOM 842 C C . GLU A 1 101 ? -13.163 2.115 10.186 1.00 92.88 101 GLU A C 1
ATOM 844 O O . GLU A 1 101 ? -12.420 2.629 11.032 1.00 92.88 101 GLU A O 1
ATOM 849 N N . VAL A 1 102 ? -12.945 0.881 9.713 1.00 93.94 102 VAL A N 1
ATOM 850 C CA . VAL A 1 102 ? -11.726 0.132 10.043 1.00 93.94 102 VAL A CA 1
ATOM 851 C C . VAL A 1 102 ? -10.496 0.892 9.520 1.00 93.94 102 VAL A C 1
ATOM 853 O O . VAL A 1 102 ? -10.420 1.191 8.322 1.00 93.94 102 VAL A O 1
ATOM 856 N N . PRO A 1 103 ? -9.512 1.236 10.368 1.00 94.31 103 PRO A N 1
ATOM 857 C CA . PRO A 1 103 ? -8.269 1.852 9.920 1.00 94.31 103 PRO A CA 1
ATOM 858 C C . PRO A 1 103 ? -7.514 0.951 8.936 1.00 94.31 103 PRO A C 1
ATOM 860 O O . PRO A 1 103 ? -7.236 -0.215 9.236 1.00 94.31 103 PRO A O 1
ATOM 863 N N . VAL A 1 104 ? -7.148 1.505 7.776 1.00 95.62 104 VAL A N 1
ATOM 864 C CA . VAL A 1 104 ? -6.355 0.820 6.743 1.00 95.62 104 VAL A CA 1
ATOM 865 C C . VAL A 1 104 ? -5.046 1.574 6.533 1.00 95.62 104 VAL A C 1
ATOM 867 O O . VAL A 1 104 ? -5.079 2.762 6.248 1.00 95.62 104 VAL A O 1
ATOM 870 N N . PHE A 1 105 ? -3.895 0.916 6.661 1.00 94.38 105 PHE A N 1
ATOM 871 C CA . PHE A 1 105 ? -2.585 1.564 6.498 1.00 94.38 105 PHE A CA 1
ATOM 872 C C . PHE A 1 105 ? -1.743 0.908 5.399 1.00 94.38 105 PHE A C 1
ATOM 874 O O . PHE A 1 105 ? -1.847 -0.299 5.165 1.00 94.38 105 PHE A O 1
ATOM 881 N N . LEU A 1 106 ? -0.862 1.689 4.765 1.00 94.88 106 LEU A N 1
ATOM 882 C CA . LEU A 1 106 ? 0.057 1.208 3.731 1.00 94.88 106 LEU A CA 1
ATOM 883 C C . LEU A 1 106 ? 1.424 0.878 4.343 1.00 94.88 106 LEU A C 1
ATOM 885 O O . LEU A 1 106 ? 2.081 1.712 4.955 1.00 94.88 106 LEU A O 1
ATOM 889 N N . CYS A 1 107 ? 1.882 -0.360 4.217 1.00 92.81 107 CYS A N 1
ATOM 890 C CA . CYS A 1 107 ? 3.199 -0.753 4.708 1.00 92.81 107 CYS A CA 1
ATOM 891 C C . CYS A 1 107 ? 4.251 -0.615 3.614 1.00 92.81 107 CYS A C 1
ATOM 893 O O . CYS A 1 107 ? 4.011 -1.041 2.490 1.00 92.81 107 CYS A O 1
ATOM 895 N N . THR A 1 108 ? 5.452 -0.165 3.998 1.00 90.81 108 THR A N 1
ATOM 896 C CA . THR A 1 108 ? 6.626 -0.153 3.108 1.00 90.81 108 THR A CA 1
ATOM 897 C C . THR A 1 108 ? 6.390 0.698 1.860 1.00 90.81 108 THR A C 1
ATOM 899 O O . THR A 1 108 ? 6.866 0.380 0.778 1.00 90.81 108 THR A O 1
ATOM 902 N N . GLU A 1 109 ? 5.645 1.789 2.011 1.00 93.94 109 GLU A N 1
ATOM 903 C CA . GLU A 1 109 ? 5.255 2.619 0.881 1.00 93.94 109 GLU A CA 1
ATOM 904 C C . GLU A 1 109 ? 5.956 3.971 0.832 1.00 93.94 109 GLU A C 1
ATOM 906 O O . GLU A 1 109 ? 6.494 4.467 1.826 1.00 93.94 109 GLU A O 1
ATOM 911 N N . SER A 1 110 ? 5.974 4.540 -0.369 1.00 92.38 110 SER A N 1
ATOM 912 C CA . SER A 1 110 ? 6.566 5.836 -0.651 1.00 92.38 110 SER A CA 1
ATOM 913 C C . SER A 1 110 ? 5.749 6.965 -0.031 1.00 92.38 110 SER A C 1
ATOM 915 O O . SER A 1 110 ? 4.547 6.849 0.221 1.00 92.38 110 SER A O 1
ATOM 917 N N . ARG A 1 111 ? 6.402 8.112 0.171 1.00 89.00 111 ARG A N 1
ATOM 918 C CA . ARG A 1 111 ? 5.717 9.332 0.605 1.00 89.00 111 ARG A CA 1
ATOM 919 C C . ARG A 1 111 ? 4.628 9.752 -0.379 1.00 89.00 111 ARG A C 1
ATOM 921 O O . ARG A 1 111 ? 3.545 10.110 0.059 1.00 89.00 111 ARG A O 1
ATOM 928 N N . ALA A 1 112 ? 4.907 9.673 -1.680 1.00 91.88 112 ALA A N 1
ATOM 929 C CA . ALA A 1 112 ? 3.947 10.018 -2.724 1.00 91.88 112 ALA A CA 1
ATOM 930 C C . ALA A 1 112 ? 2.678 9.156 -2.633 1.00 91.88 112 ALA A C 1
ATOM 932 O O . ALA A 1 112 ? 1.575 9.694 -2.665 1.00 91.88 112 ALA A O 1
ATOM 933 N N . MET A 1 113 ? 2.829 7.844 -2.419 1.00 95.25 113 MET A N 1
ATOM 934 C CA . MET A 1 113 ? 1.699 6.929 -2.230 1.00 95.25 113 MET A CA 1
ATOM 935 C C . MET A 1 113 ? 0.884 7.292 -0.986 1.00 95.25 113 MET A C 1
ATOM 937 O O . MET A 1 113 ? -0.341 7.372 -1.031 1.00 95.25 113 MET A O 1
ATOM 941 N N . TRP A 1 114 ? 1.564 7.577 0.125 1.00 92.44 114 TRP A N 1
ATOM 942 C CA . TRP A 1 114 ? 0.905 8.037 1.343 1.00 92.44 114 TRP A CA 1
ATOM 943 C C . TRP A 1 114 ? 0.146 9.351 1.150 1.00 92.44 114 TRP A C 1
ATOM 945 O O . TRP A 1 114 ? -0.982 9.459 1.625 1.00 92.44 114 TRP A O 1
ATOM 955 N N . SER A 1 115 ? 0.723 10.326 0.447 1.00 91.12 115 SER A N 1
ATOM 956 C CA . SER A 1 115 ? 0.055 11.594 0.137 1.00 91.12 115 SER A CA 1
ATOM 957 C C . SER A 1 115 ? -1.191 11.389 -0.729 1.00 91.12 115 SER A C 1
ATOM 959 O O . SER A 1 115 ? -2.229 11.982 -0.446 1.00 91.12 115 SER A O 1
ATOM 961 N N . GLU A 1 116 ? -1.122 10.522 -1.743 1.00 94.44 116 GLU A N 1
ATOM 962 C CA . GLU A 1 116 ? -2.257 10.218 -2.623 1.00 94.44 116 GLU A CA 1
ATOM 963 C C . GLU A 1 116 ? -3.408 9.519 -1.879 1.00 94.44 116 GLU A C 1
ATOM 965 O O . GLU A 1 116 ? -4.589 9.786 -2.119 1.00 94.44 116 GLU A O 1
ATOM 970 N N . PHE A 1 117 ? -3.085 8.602 -0.967 1.00 95.69 117 PHE A N 1
ATOM 971 C CA . PHE A 1 117 ? -4.092 7.818 -0.256 1.00 95.69 117 PHE A CA 1
ATOM 972 C C . PHE A 1 117 ? -4.594 8.476 1.030 1.00 95.69 117 PHE A C 1
ATOM 974 O O . PHE A 1 117 ? -5.689 8.131 1.475 1.00 95.69 117 PHE A O 1
ATOM 981 N N . ALA A 1 118 ? -3.877 9.447 1.604 1.00 92.19 118 ALA A N 1
ATOM 982 C CA . ALA A 1 118 ? -4.245 10.086 2.870 1.00 92.19 118 ALA A CA 1
ATOM 983 C C . ALA A 1 118 ? -5.718 10.550 2.947 1.00 92.19 118 ALA A C 1
ATOM 985 O O . ALA A 1 118 ? -6.372 10.216 3.940 1.00 92.19 118 ALA A O 1
ATOM 986 N N . PRO A 1 119 ? -6.311 11.202 1.919 1.00 92.44 119 PRO A N 1
ATOM 987 C CA . PRO A 1 119 ? -7.724 11.595 1.960 1.00 92.44 119 PRO A CA 1
ATOM 988 C C . PRO A 1 119 ? -8.698 10.414 2.094 1.00 92.44 119 PRO A C 1
ATOM 990 O O . PRO A 1 119 ? -9.775 10.562 2.664 1.00 92.44 119 PRO A O 1
ATOM 993 N N . ARG A 1 120 ? -8.325 9.235 1.576 1.00 93.88 120 ARG A N 1
ATOM 994 C CA . ARG A 1 120 ? -9.133 8.005 1.624 1.00 93.88 120 ARG A CA 1
ATOM 995 C C . ARG A 1 120 ? -8.879 7.178 2.891 1.00 93.88 120 ARG A C 1
ATOM 997 O O . ARG A 1 120 ? -9.761 6.432 3.317 1.00 93.88 120 ARG A O 1
ATOM 1004 N N . LEU A 1 121 ? -7.686 7.281 3.481 1.00 93.12 121 LEU A N 1
ATOM 1005 C CA . LEU A 1 121 ? -7.307 6.547 4.696 1.00 93.12 121 LEU A CA 1
ATOM 1006 C C . LEU A 1 121 ? -7.686 7.291 5.984 1.00 93.12 121 LEU A C 1
ATOM 1008 O O . LEU A 1 121 ? -7.919 6.647 7.004 1.00 93.12 121 LEU A O 1
ATOM 1012 N N . GLY A 1 122 ? -7.783 8.623 5.931 1.00 89.19 122 GLY A N 1
ATOM 1013 C CA . GLY A 1 122 ? -8.099 9.473 7.085 1.00 89.19 122 GLY A CA 1
ATOM 1014 C C . GLY A 1 122 ? -6.896 9.791 7.979 1.00 89.19 122 GLY A C 1
ATOM 1015 O O . GLY A 1 122 ? -7.065 10.387 9.038 1.00 89.19 122 GLY A O 1
ATOM 1016 N N . PHE A 1 123 ? -5.697 9.397 7.558 1.00 86.69 123 PHE A N 1
ATOM 1017 C CA . PHE A 1 123 ? -4.423 9.702 8.200 1.00 86.69 123 PHE A CA 1
ATOM 1018 C C . PHE A 1 123 ? -3.308 9.699 7.156 1.00 86.69 123 PHE A C 1
ATOM 1020 O O . PHE A 1 123 ? -3.428 9.107 6.080 1.00 86.69 123 PHE A O 1
ATOM 1027 N N . GLY A 1 124 ? -2.221 10.378 7.482 1.00 79.31 124 GLY A N 1
ATOM 1028 C CA . GLY A 1 124 ? -1.018 10.465 6.678 1.00 79.31 124 GLY A CA 1
ATOM 1029 C C . GLY A 1 124 ? 0.141 9.649 7.260 1.00 79.31 124 GLY A C 1
ATOM 1030 O O . GLY A 1 124 ? -0.019 8.835 8.171 1.00 79.31 124 GLY A O 1
ATOM 1031 N N . PRO A 1 125 ? 1.366 9.890 6.767 1.00 74.12 125 PRO A N 1
ATOM 1032 C CA . PRO A 1 125 ? 2.551 9.135 7.169 1.00 74.12 125 PRO A CA 1
ATOM 1033 C C . PRO A 1 125 ? 3.002 9.395 8.618 1.00 74.12 125 PRO A C 1
ATOM 1035 O O . PRO A 1 125 ? 3.952 8.761 9.067 1.00 74.12 125 PRO A O 1
ATOM 1038 N N . ARG A 1 126 ? 2.366 10.320 9.353 1.00 77.44 126 ARG A N 1
ATOM 1039 C CA . ARG A 1 126 ? 2.734 10.669 10.739 1.00 77.44 126 ARG A CA 1
ATOM 1040 C C . ARG A 1 126 ? 1.811 10.066 11.787 1.00 77.44 126 ARG A C 1
ATOM 1042 O O . ARG A 1 126 ? 2.241 9.856 12.910 1.00 77.44 126 ARG A O 1
ATOM 1049 N N . ASP A 1 127 ? 0.562 9.816 11.440 1.00 83.62 127 ASP A N 1
ATOM 1050 C CA . ASP A 1 127 ? -0.504 9.561 12.406 1.00 83.62 127 ASP A CA 1
ATOM 1051 C C . ASP A 1 127 ? -1.247 8.244 12.163 1.00 83.62 127 ASP A C 1
ATOM 1053 O O . ASP A 1 127 ? -2.217 7.931 12.858 1.00 83.62 127 ASP A O 1
ATOM 1057 N N . TYR A 1 128 ? -0.742 7.421 11.241 1.00 85.88 128 TYR A N 1
ATOM 1058 C CA . TYR A 1 128 ? -1.314 6.119 10.926 1.00 85.88 128 TYR A CA 1
ATOM 1059 C C . TYR A 1 128 ? -1.094 5.073 12.039 1.00 85.88 128 TYR A C 1
ATOM 1061 O O . TYR A 1 128 ? 0.007 4.942 12.588 1.00 85.88 128 TYR A O 1
ATOM 1069 N N . PRO A 1 129 ? -2.104 4.237 12.340 1.00 87.88 129 PRO A N 1
ATOM 1070 C CA . PRO A 1 129 ? -1.982 3.176 13.330 1.00 87.88 129 PRO A CA 1
ATOM 1071 C C . PRO A 1 129 ? -1.326 1.912 12.734 1.00 87.88 129 PRO A C 1
ATOM 1073 O O . PRO A 1 129 ? -2.023 0.960 12.364 1.00 87.88 129 PRO A O 1
ATOM 1076 N N . CYS A 1 130 ? 0.017 1.860 12.625 1.00 86.81 130 CYS A N 1
ATOM 1077 C CA . CYS A 1 130 ? 0.685 0.635 12.146 1.00 86.81 130 CYS A CA 1
ATOM 1078 C C . CYS A 1 130 ? 0.356 -0.550 13.054 1.00 86.81 130 CYS A C 1
ATOM 1080 O O . CYS A 1 130 ? 0.669 -0.544 14.244 1.00 86.81 130 CYS A O 1
ATOM 1082 N N . GLY A 1 131 ? -0.099 -1.657 12.467 1.00 80.44 131 GLY A N 1
ATOM 1083 C CA . GLY A 1 131 ? -0.240 -2.910 13.212 1.00 80.44 131 GLY A CA 1
ATOM 1084 C C . GLY A 1 131 ? 1.076 -3.438 13.808 1.00 80.44 131 GLY A C 1
ATOM 1085 O O . GLY A 1 131 ? 1.040 -4.247 14.729 1.00 80.44 131 GLY A O 1
ATOM 1086 N N . CYS A 1 132 ? 2.211 -2.950 13.303 1.00 79.56 132 CYS A N 1
ATOM 1087 C CA . CYS A 1 132 ? 3.576 -3.275 13.700 1.00 79.56 132 CYS A CA 1
ATOM 1088 C C . CYS A 1 132 ? 4.209 -2.310 14.716 1.00 79.56 132 CYS A C 1
ATOM 1090 O O . CYS A 1 132 ? 5.275 -2.605 15.250 1.00 79.56 132 CYS A O 1
ATOM 1092 N N . GLY A 1 133 ? 3.626 -1.122 14.897 1.00 77.44 133 GLY A N 1
ATOM 1093 C CA . GLY A 1 133 ? 4.272 -0.024 15.607 1.00 77.44 133 GLY A CA 1
ATOM 1094 C C . GLY A 1 133 ? 4.108 -0.157 17.122 1.00 77.44 133 GLY A C 1
ATOM 1095 O O . GLY A 1 133 ? 3.020 -0.515 17.577 1.00 77.44 133 GLY A O 1
ATOM 1096 N N . PRO A 1 134 ? 5.12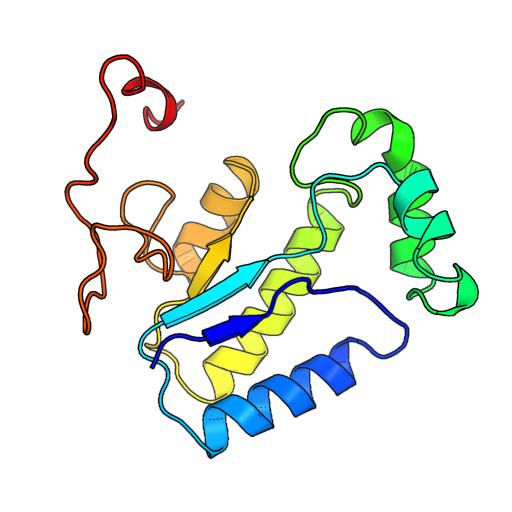9 0.194 17.928 1.00 76.25 134 PRO A N 1
ATOM 1097 C CA . PRO A 1 134 ? 5.038 0.108 19.389 1.00 76.25 134 PRO A CA 1
ATOM 1098 C C . PRO A 1 134 ? 4.029 1.105 19.986 1.00 76.25 134 PRO A C 1
ATOM 1100 O O . PRO A 1 134 ? 3.634 0.975 21.137 1.00 76.25 134 PRO A O 1
ATOM 1103 N N . GLN A 1 135 ? 3.592 2.089 19.194 1.00 82.00 135 GLN A N 1
ATOM 1104 C CA . GLN A 1 135 ? 2.704 3.185 19.598 1.00 82.00 135 GLN A CA 1
ATOM 1105 C C . GLN A 1 135 ? 1.238 2.951 19.226 1.00 82.00 135 GLN A C 1
ATOM 1107 O O . GLN A 1 135 ? 0.423 3.866 19.248 1.00 82.00 135 GLN A O 1
ATOM 1112 N N . CYS A 1 136 ? 0.904 1.725 18.840 1.00 85.06 136 CYS A N 1
ATOM 1113 C CA . CYS A 1 136 ? -0.455 1.324 18.523 1.00 85.06 136 CYS A CA 1
ATOM 1114 C C . CYS A 1 136 ? -0.867 0.254 19.534 1.00 85.06 136 CYS A C 1
ATOM 1116 O O . CYS A 1 136 ? -0.734 -0.929 19.221 1.00 85.06 136 CYS A O 1
ATOM 1118 N N . PRO A 1 137 ? -1.302 0.594 20.761 1.00 84.56 137 PRO A N 1
ATOM 1119 C CA . PRO A 1 137 ? -1.997 -0.358 21.629 1.00 84.56 137 PRO A CA 1
ATOM 1120 C C . PRO A 1 137 ? -3.341 -0.815 21.017 1.00 84.56 137 PRO A C 1
ATOM 1122 O O . PRO A 1 137 ? -3.799 -0.252 20.018 1.00 84.56 137 PRO A O 1
ATOM 1125 N N . PRO A 1 138 ? -3.966 -1.898 21.516 1.00 84.75 138 PRO A N 1
ATOM 1126 C CA . PRO A 1 138 ? -5.292 -2.313 21.053 1.00 84.75 138 PRO A CA 1
ATOM 1127 C C . PRO A 1 138 ? -6.305 -1.160 21.102 1.00 84.75 138 PRO A C 1
ATOM 1129 O O . PRO A 1 138 ? -6.317 -0.385 22.056 1.00 84.75 138 PRO A O 1
ATOM 1132 N N . GLY A 1 139 ? -7.131 -1.029 20.062 1.00 84.06 139 GLY A N 1
ATOM 1133 C CA . GLY A 1 139 ? -8.114 0.058 19.932 1.00 84.06 139 GLY A CA 1
ATOM 1134 C C . GLY A 1 139 ? -7.583 1.409 19.421 1.00 84.06 139 GLY A C 1
ATOM 1135 O O . GLY A 1 139 ? -8.374 2.337 19.249 1.00 84.06 139 GLY A O 1
ATOM 1136 N N . THR A 1 140 ? -6.284 1.552 19.134 1.00 87.31 140 THR A N 1
ATOM 1137 C CA . THR A 1 140 ? -5.742 2.783 18.532 1.00 87.31 140 THR A CA 1
ATOM 1138 C C . THR A 1 140 ? -6.305 3.026 17.135 1.00 87.31 140 THR A C 1
ATOM 1140 O O . THR A 1 140 ? -6.152 2.193 16.243 1.00 87.31 140 THR A O 1
ATOM 1143 N N . ARG A 1 141 ? -6.892 4.210 16.927 1.00 84.94 141 ARG A N 1
ATOM 1144 C CA . ARG A 1 141 ? -7.372 4.663 15.609 1.00 84.94 141 ARG A CA 1
ATOM 1145 C C . ARG A 1 141 ? -6.466 5.706 14.952 1.00 84.94 141 ARG A C 1
ATOM 1147 O O . ARG A 1 141 ? -6.482 5.818 13.734 1.00 84.94 141 ARG A O 1
ATOM 1154 N N . LEU A 1 142 ? -5.676 6.428 15.748 1.00 86.88 142 LEU A N 1
ATOM 1155 C CA . LEU A 1 142 ? -4.760 7.479 15.303 1.00 86.88 142 LEU A CA 1
ATOM 1156 C C . LEU A 1 142 ? -3.562 7.569 16.262 1.00 86.88 142 LEU A C 1
ATOM 1158 O O . LEU A 1 142 ? -3.732 7.360 17.466 1.00 86.88 142 LEU A O 1
ATOM 1162 N N . VAL A 1 143 ? -2.378 7.905 15.748 1.00 85.88 143 VAL A N 1
ATOM 1163 C CA . VAL A 1 143 ? -1.146 8.116 16.533 1.00 85.88 143 VAL A CA 1
ATOM 1164 C C . VAL A 1 143 ? -0.705 9.581 16.405 1.00 85.88 143 VAL A C 1
ATOM 1166 O O . VAL A 1 143 ? 0.158 9.896 15.598 1.00 85.88 143 VAL A O 1
ATOM 1169 N N . PRO A 1 144 ? -1.284 10.522 17.169 1.00 73.62 144 PRO A N 1
ATOM 1170 C CA . PRO A 1 144 ? -1.090 11.957 16.926 1.00 73.62 144 PRO A CA 1
ATOM 1171 C C . PRO A 1 144 ? 0.340 12.457 17.191 1.00 73.62 144 PRO A C 1
ATOM 1173 O O . PRO A 1 144 ? 0.740 13.491 16.663 1.00 73.62 144 PRO A O 1
ATOM 1176 N N . GLN A 1 145 ? 1.109 11.747 18.019 1.00 76.50 145 GLN A N 1
ATOM 1177 C CA . GLN A 1 145 ? 2.484 12.097 18.375 1.00 76.50 145 GLN A CA 1
ATOM 1178 C C . GLN A 1 145 ? 3.374 10.862 18.227 1.00 76.50 145 GLN A C 1
ATOM 1180 O O . GLN A 1 145 ? 3.693 10.221 19.230 1.00 76.50 145 GLN A O 1
ATOM 1185 N N . PRO A 1 146 ? 3.744 10.480 16.991 1.00 75.06 146 PRO A N 1
ATOM 1186 C CA . PRO A 1 146 ? 4.681 9.388 16.806 1.00 75.06 146 PRO A CA 1
ATOM 1187 C C . PRO A 1 146 ? 6.018 9.757 17.464 1.00 75.06 146 PRO A C 1
ATOM 1189 O O . PRO A 1 146 ? 6.566 10.827 17.218 1.00 75.06 146 PRO A O 1
ATOM 1192 N N . LEU A 1 147 ? 6.577 8.856 18.267 1.00 75.44 147 LEU A N 1
ATOM 1193 C CA . LEU A 1 147 ? 7.988 8.859 18.637 1.00 75.44 147 LEU A CA 1
ATOM 1194 C C . LEU A 1 147 ? 8.816 8.863 17.349 1.00 75.44 147 LEU A C 1
ATOM 1196 O O . LEU A 1 147 ? 8.834 7.877 16.607 1.00 75.44 147 LEU A O 1
ATOM 1200 N N . VAL A 1 148 ? 9.469 9.989 17.088 1.00 69.19 148 VAL A N 1
ATOM 1201 C CA . VAL A 1 148 ? 10.418 10.166 15.992 1.00 69.19 148 VAL A CA 1
ATOM 1202 C C . VAL A 1 148 ? 11.816 10.033 16.596 1.00 69.19 148 VAL A C 1
ATOM 1204 O O . VAL A 1 148 ? 12.124 10.763 17.538 1.00 69.19 148 VAL A O 1
ATOM 1207 N N . PRO A 1 149 ? 12.654 9.089 16.130 1.00 68.06 149 PRO A N 1
ATOM 1208 C CA . PRO A 1 149 ? 14.047 9.030 16.556 1.00 68.06 149 PRO A CA 1
ATOM 1209 C C . PRO A 1 149 ? 14.760 10.356 16.275 1.00 68.06 149 PRO A C 1
ATOM 1211 O O . PRO A 1 149 ? 14.500 11.002 15.260 1.00 68.06 149 PRO A O 1
ATOM 1214 N N . GLU A 1 150 ? 15.678 10.743 17.153 1.00 71.88 150 GLU A N 1
ATOM 1215 C CA . GLU A 1 150 ? 16.458 11.973 17.003 1.00 71.88 150 GLU A CA 1
ATOM 1216 C C . GLU A 1 150 ? 17.147 12.030 15.622 1.00 71.88 150 GLU A C 1
ATOM 1218 O O . GLU A 1 150 ? 17.708 11.036 15.152 1.00 71.88 150 GLU A O 1
ATOM 1223 N N . GLY A 1 151 ? 17.043 13.170 14.927 1.00 66.31 151 GLY A N 1
ATOM 1224 C CA . GLY A 1 151 ? 17.574 13.354 13.568 1.00 66.31 151 GLY A CA 1
ATOM 1225 C C . GLY A 1 151 ? 16.663 12.866 12.431 1.00 66.31 151 GLY A C 1
ATOM 1226 O O . GLY A 1 151 ? 16.994 13.049 11.260 1.00 66.31 151 GLY A O 1
ATOM 1227 N N . CYS A 1 152 ? 15.499 12.285 12.743 1.00 60.50 152 CYS A N 1
ATOM 1228 C CA . CYS A 1 152 ? 14.490 11.871 11.760 1.00 60.50 152 CYS A CA 1
ATOM 1229 C C . CYS A 1 152 ? 13.347 12.887 11.584 1.00 60.50 152 CYS A C 1
ATOM 1231 O O . CYS A 1 152 ? 12.372 12.598 10.888 1.00 60.50 152 CYS A O 1
ATOM 1233 N N . ASP A 1 153 ? 13.460 14.078 12.174 1.00 65.19 153 ASP A N 1
ATOM 1234 C CA . ASP A 1 153 ? 12.409 15.109 12.181 1.00 65.19 153 ASP A CA 1
ATOM 1235 C C . ASP A 1 153 ? 11.980 15.524 10.763 1.00 65.19 153 ASP A C 1
ATOM 1237 O O . ASP A 1 153 ? 10.801 15.767 10.488 1.00 65.19 153 ASP A O 1
ATOM 1241 N N . ASN A 1 154 ? 12.935 15.493 9.829 1.00 61.69 154 ASN A N 1
ATOM 1242 C CA . ASN A 1 154 ? 12.739 15.862 8.430 1.00 61.69 154 ASN A CA 1
ATOM 1243 C C . ASN A 1 154 ? 12.074 14.763 7.584 1.00 61.69 154 ASN A C 1
ATOM 1245 O O . ASN A 1 154 ? 11.536 15.078 6.527 1.00 61.69 154 ASN A O 1
ATOM 1249 N N . LEU A 1 155 ? 12.027 13.498 8.039 1.00 55.22 155 LEU A N 1
ATOM 1250 C CA . LEU A 1 155 ? 11.308 12.423 7.323 1.00 55.22 155 LEU A CA 1
ATOM 1251 C C . LEU A 1 155 ? 9.804 12.717 7.210 1.00 55.22 155 LEU A C 1
ATOM 1253 O O . LEU A 1 155 ? 9.105 12.171 6.354 1.00 55.22 155 LEU A O 1
ATOM 1257 N N . PHE A 1 156 ? 9.310 13.601 8.076 1.00 52.38 156 PHE A N 1
ATOM 1258 C CA . PHE A 1 156 ? 7.906 13.948 8.205 1.00 52.38 156 PHE A CA 1
ATOM 1259 C C . PHE A 1 156 ? 7.600 15.430 7.951 1.00 52.38 156 PHE A C 1
ATOM 1261 O O . PHE A 1 156 ? 6.433 15.820 8.031 1.00 52.38 156 PHE A O 1
ATOM 1268 N N . ALA A 1 157 ? 8.604 16.253 7.633 1.00 51.03 157 ALA A N 1
ATOM 1269 C CA . ALA A 1 157 ? 8.408 17.650 7.254 1.00 51.03 157 ALA A CA 1
ATOM 1270 C C . ALA A 1 157 ? 7.751 17.693 5.873 1.00 51.03 157 ALA A C 1
ATOM 1272 O O . ALA A 1 157 ? 8.333 17.194 4.909 1.00 51.03 157 ALA A O 1
ATOM 1273 N N . ALA A 1 158 ? 6.503 18.160 5.787 1.00 44.06 158 ALA A N 1
ATOM 1274 C CA . ALA A 1 158 ? 5.829 18.357 4.509 1.00 44.06 158 ALA A CA 1
ATOM 1275 C C . ALA A 1 158 ? 6.735 19.226 3.629 1.00 44.06 158 ALA A C 1
ATOM 1277 O O . ALA A 1 158 ? 7.053 20.351 4.009 1.00 44.06 158 ALA A O 1
ATOM 1278 N N . GLU A 1 159 ? 7.202 18.686 2.504 1.00 42.84 159 GLU A N 1
ATOM 1279 C CA . GLU A 1 159 ? 7.626 19.575 1.431 1.00 42.84 159 GLU A CA 1
ATOM 1280 C C . GLU A 1 159 ? 6.329 20.209 0.933 1.00 42.84 159 GLU A C 1
ATOM 1282 O O . GLU A 1 159 ? 5.389 19.496 0.574 1.00 42.84 159 GLU A O 1
ATOM 1287 N N . VAL A 1 160 ? 6.252 21.528 1.110 1.00 37.84 160 VAL A N 1
ATOM 1288 C CA . VAL A 1 160 ? 5.182 22.392 0.605 1.00 37.84 160 VAL A CA 1
ATOM 1289 C C . VAL A 1 160 ? 5.153 22.315 -0.914 1.00 37.84 160 VAL A C 1
ATOM 1291 O O . VAL A 1 160 ? 6.254 22.361 -1.507 1.00 37.84 160 VAL A O 1
#